Protein AF-A0A7S1W7A3-F1 (afdb_monomer_lite)

pLDDT: mean 84.24, std 15.24, range [33.31, 97.56]

Foldseek 3Di:
DDPPQQWKWKKKWKWKPPPNIDIDMDTPDTHRDLVVLQVVLVVVVVVCVVPPVLCLLCVVLVVPDDPVSVVSSVVQLQPFWFKDWDADPVRKIKIKIKGALSDPPRMMMIMIITIGSDPVCRVVVSVVVRCCVVVPPDDDDGTGRDDDD

Structure (mmCIF, N/CA/C/O backbone):
data_AF-A0A7S1W7A3-F1
#
_entry.id   AF-A0A7S1W7A3-F1
#
loop_
_atom_site.group_PDB
_atom_site.id
_atom_site.type_symbol
_atom_site.label_atom_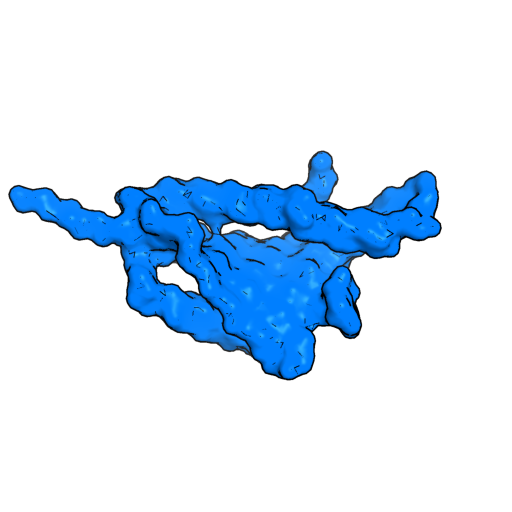id
_atom_site.label_alt_id
_atom_site.label_comp_id
_atom_site.label_asym_id
_atom_site.label_entity_id
_atom_site.label_seq_id
_atom_site.pdbx_PDB_ins_code
_atom_site.Cartn_x
_atom_site.Cartn_y
_atom_site.Cartn_z
_atom_site.occupancy
_atom_site.B_iso_or_equiv
_atom_site.auth_seq_id
_atom_site.auth_comp_id
_atom_site.auth_asym_id
_atom_site.auth_atom_id
_atom_site.pdbx_PDB_model_num
ATOM 1 N N . PRO A 1 1 ? 24.674 4.317 -30.297 1.00 41.28 1 PRO A N 1
ATOM 2 C CA . PRO A 1 1 ? 23.534 3.412 -30.028 1.00 41.28 1 PRO A CA 1
ATOM 3 C C . PRO A 1 1 ? 23.182 3.466 -28.536 1.00 41.28 1 PRO A C 1
ATOM 5 O O . PRO A 1 1 ? 23.754 2.732 -27.737 1.00 41.28 1 PRO A O 1
ATOM 8 N N . GLY A 1 2 ? 22.345 4.436 -28.159 1.00 44.44 2 GLY A N 1
ATOM 9 C CA . GLY A 1 2 ? 21.823 4.528 -26.798 1.00 44.44 2 GLY A CA 1
ATOM 10 C C . GLY A 1 2 ? 20.806 3.416 -26.603 1.00 44.44 2 GLY A C 1
ATOM 11 O O . GLY A 1 2 ? 19.898 3.278 -27.417 1.00 44.44 2 GLY A O 1
ATOM 12 N N . SER A 1 3 ? 20.992 2.578 -25.588 1.00 48.78 3 SER A N 1
ATOM 13 C CA . SER A 1 3 ? 19.911 1.710 -25.141 1.00 48.78 3 SER A CA 1
ATOM 14 C C . SER A 1 3 ? 18.823 2.627 -24.591 1.00 48.78 3 SER A C 1
ATOM 16 O O . SER A 1 3 ? 19.022 3.225 -23.531 1.00 48.78 3 SER A O 1
ATOM 18 N N . ASP A 1 4 ? 17.717 2.772 -25.313 1.00 53.56 4 ASP A N 1
ATOM 19 C CA . ASP A 1 4 ? 16.486 3.334 -24.767 1.00 53.56 4 ASP A CA 1
ATOM 20 C C . ASP A 1 4 ? 16.031 2.395 -23.646 1.00 53.56 4 ASP A C 1
ATOM 22 O O . ASP A 1 4 ? 15.316 1.417 -23.867 1.00 53.56 4 ASP A O 1
ATOM 26 N N . ALA A 1 5 ? 16.546 2.623 -22.438 1.00 62.19 5 ALA A N 1
ATOM 27 C CA . ALA A 1 5 ? 16.060 1.946 -21.255 1.00 62.19 5 ALA A CA 1
ATOM 28 C C . ALA A 1 5 ? 14.590 2.344 -21.116 1.00 62.19 5 ALA A C 1
ATOM 30 O O . ALA A 1 5 ? 14.275 3.521 -20.924 1.00 62.19 5 ALA A O 1
ATOM 31 N N . LEU A 1 6 ? 13.695 1.371 -21.287 1.00 68.69 6 LEU A N 1
ATOM 32 C CA . LEU A 1 6 ? 12.269 1.601 -21.124 1.00 68.69 6 LEU A CA 1
ATOM 33 C C . LEU A 1 6 ? 12.021 2.138 -19.704 1.00 68.69 6 LEU A C 1
ATOM 35 O O . LEU A 1 6 ? 12.605 1.618 -18.747 1.00 68.69 6 LEU A O 1
ATOM 39 N N . PRO A 1 7 ? 11.211 3.198 -19.551 1.00 86.12 7 PRO A N 1
ATOM 40 C CA . PRO A 1 7 ? 10.981 3.799 -18.250 1.00 86.12 7 PRO A CA 1
ATOM 41 C C . PRO A 1 7 ? 10.233 2.822 -17.338 1.00 86.12 7 PRO A C 1
ATOM 43 O O . PRO A 1 7 ? 9.244 2.207 -17.737 1.00 86.12 7 PRO A O 1
ATOM 46 N N . PHE A 1 8 ? 10.672 2.742 -16.084 1.00 92.31 8 PHE A N 1
ATOM 47 C CA . PHE A 1 8 ? 9.941 2.063 -15.020 1.00 92.31 8 PHE A CA 1
ATOM 48 C C . PHE A 1 8 ? 8.645 2.811 -14.736 1.00 92.31 8 PHE A C 1
ATOM 50 O O . PHE A 1 8 ? 8.520 4.006 -14.998 1.00 92.31 8 PHE A O 1
ATOM 57 N N . MET A 1 9 ? 7.676 2.143 -14.137 1.00 93.31 9 MET A N 1
ATOM 58 C CA . MET A 1 9 ? 6.427 2.778 -13.747 1.00 93.31 9 MET A CA 1
ATOM 59 C C . MET A 1 9 ? 6.081 2.473 -12.310 1.00 93.31 9 MET A C 1
ATOM 61 O O . MET A 1 9 ? 6.548 1.489 -11.747 1.00 93.31 9 MET A O 1
ATOM 65 N N . VAL A 1 10 ? 5.205 3.289 -11.736 1.00 96.62 10 VAL A N 1
ATOM 66 C CA . VAL A 1 10 ? 4.581 2.975 -10.454 1.00 96.62 10 VAL A CA 1
ATOM 67 C C . VAL A 1 10 ? 3.077 2.892 -10.628 1.00 96.62 10 VAL A C 1
ATOM 69 O O . VAL A 1 10 ? 2.437 3.858 -11.050 1.00 96.62 10 VAL A O 1
ATOM 72 N N . ALA A 1 11 ? 2.520 1.736 -10.284 1.00 96.38 11 ALA A N 1
ATOM 73 C CA . ALA A 1 11 ? 1.086 1.505 -10.240 1.00 96.38 11 ALA A CA 1
ATOM 74 C C . ALA A 1 11 ? 0.592 1.501 -8.790 1.00 96.38 11 ALA A C 1
ATOM 76 O O . ALA A 1 11 ? 1.258 0.975 -7.897 1.00 96.38 11 ALA A O 1
ATOM 77 N N . LEU A 1 12 ? -0.593 2.069 -8.579 1.00 97.00 12 LEU A N 1
ATOM 78 C CA . LEU A 1 12 ? -1.419 1.867 -7.398 1.00 97.00 12 LEU A CA 1
ATOM 79 C C . LEU A 1 12 ? -2.575 0.951 -7.780 1.00 97.00 12 LEU A C 1
ATOM 81 O O . LEU A 1 12 ? -3.314 1.251 -8.715 1.00 97.00 12 LEU A O 1
ATOM 85 N N . LEU A 1 13 ? -2.740 -0.138 -7.045 1.00 95.50 13 LEU A N 1
ATOM 86 C CA . LEU A 1 13 ? -3.864 -1.057 -7.160 1.00 95.50 13 LEU A CA 1
ATOM 87 C C . LEU A 1 13 ? -4.678 -0.969 -5.872 1.00 95.50 13 LEU A C 1
ATOM 89 O O . LEU A 1 13 ? -4.095 -0.973 -4.789 1.00 95.50 13 LEU A O 1
ATOM 93 N N . ILE A 1 14 ? -5.998 -0.898 -5.987 1.00 93.50 14 ILE A N 1
ATOM 94 C CA . ILE A 1 14 ? -6.920 -0.783 -4.857 1.00 93.50 14 ILE A CA 1
ATOM 95 C C . ILE A 1 14 ? -7.965 -1.878 -4.992 1.00 93.50 14 ILE A C 1
ATOM 97 O O . ILE A 1 14 ? -8.603 -1.998 -6.036 1.00 93.50 14 ILE A O 1
ATOM 101 N N . TYR A 1 15 ? -8.126 -2.680 -3.950 1.00 91.44 15 TYR A N 1
ATOM 102 C CA . TYR A 1 15 ? -9.188 -3.666 -3.841 1.00 91.44 15 TYR A CA 1
ATOM 103 C C . TYR A 1 15 ? -10.036 -3.332 -2.618 1.00 91.44 15 TYR A C 1
ATOM 105 O O . TYR A 1 15 ? -9.496 -3.154 -1.530 1.00 91.44 15 TYR A O 1
ATOM 113 N N . ASN A 1 16 ? -11.348 -3.253 -2.796 1.00 88.19 16 ASN A N 1
ATOM 114 C CA . ASN A 1 16 ? -12.315 -3.097 -1.713 1.00 88.19 16 ASN A CA 1
ATOM 115 C C . ASN A 1 16 ? -13.220 -4.333 -1.707 1.00 88.19 16 ASN A C 1
ATOM 117 O O . ASN A 1 16 ? -13.687 -4.731 -2.773 1.00 88.19 16 ASN A O 1
ATOM 121 N N . ASP A 1 17 ? -13.426 -4.962 -0.549 1.00 84.94 17 ASP A N 1
ATOM 122 C CA . ASP A 1 17 ? -14.172 -6.225 -0.429 1.00 84.94 17 ASP A CA 1
ATOM 123 C C . ASP A 1 17 ? -15.705 -6.075 -0.368 1.00 84.94 17 ASP A C 1
ATOM 125 O O . ASP A 1 17 ? -16.418 -7.082 -0.407 1.00 84.94 17 ASP A O 1
ATOM 129 N N . HIS A 1 18 ? -16.223 -4.846 -0.340 1.00 81.31 18 HIS A N 1
ATOM 130 C CA . HIS A 1 18 ? -17.652 -4.558 -0.333 1.00 81.31 18 HIS A CA 1
ATOM 131 C C . HIS A 1 18 ? -18.348 -5.154 -1.570 1.00 81.31 18 HIS A C 1
ATOM 133 O O . HIS A 1 18 ? -17.822 -5.104 -2.685 1.00 81.31 18 HIS A O 1
ATOM 139 N N . GLU A 1 19 ? -19.542 -5.728 -1.367 1.00 67.75 19 GLU A N 1
ATOM 140 C CA . GLU A 1 19 ? -20.452 -6.212 -2.425 1.00 67.75 19 GLU A CA 1
ATOM 141 C C . GLU A 1 19 ? -19.802 -7.072 -3.532 1.00 67.75 19 GLU A C 1
ATOM 143 O O . GLU A 1 19 ? -20.148 -6.984 -4.708 1.00 67.75 19 GLU A O 1
ATOM 148 N N . GLY A 1 20 ? -18.874 -7.963 -3.167 1.00 68.44 20 GLY A N 1
ATOM 14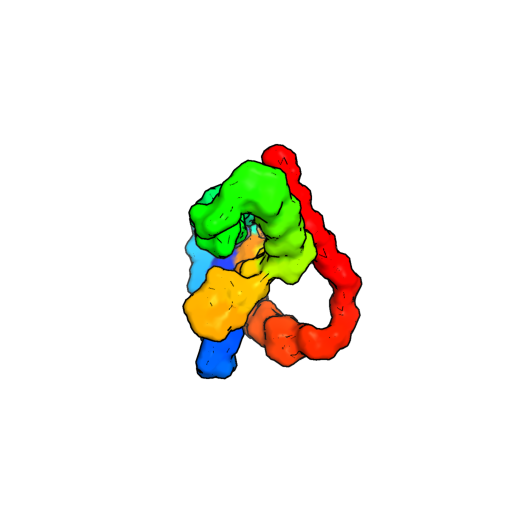9 C CA . GLY A 1 20 ? -18.295 -8.937 -4.105 1.00 68.44 20 GLY A CA 1
ATOM 150 C C . GLY A 1 20 ? -16.941 -8.546 -4.697 1.00 68.44 20 GLY A C 1
ATOM 151 O O . GLY A 1 20 ? -16.410 -9.280 -5.537 1.00 68.44 20 GLY A O 1
ATOM 152 N N . GLY A 1 21 ? -16.340 -7.458 -4.213 1.00 80.19 21 GLY A N 1
ATOM 153 C CA . GLY A 1 21 ? -14.946 -7.137 -4.481 1.00 80.19 21 GLY A CA 1
ATOM 154 C C . GLY A 1 21 ? -14.751 -6.267 -5.718 1.00 80.19 21 GLY A C 1
ATOM 155 O O . GLY A 1 21 ? -14.856 -6.748 -6.848 1.00 80.19 21 GLY A O 1
ATOM 156 N N . THR A 1 22 ? -14.380 -5.005 -5.518 1.00 84.25 22 THR A N 1
ATOM 157 C CA . THR A 1 22 ? -14.063 -4.072 -6.607 1.00 84.25 22 THR A CA 1
ATOM 158 C C . THR A 1 22 ? -12.559 -3.857 -6.698 1.00 84.25 22 THR A C 1
ATOM 160 O O . THR A 1 22 ? -11.924 -3.493 -5.712 1.00 84.25 22 THR A O 1
ATOM 163 N N . LEU A 1 23 ? -11.990 -4.046 -7.895 1.00 87.62 23 LEU A N 1
ATOM 164 C CA . LEU A 1 23 ? -10.589 -3.752 -8.195 1.00 87.62 23 LEU A CA 1
ATOM 165 C C . LEU A 1 23 ? -10.479 -2.486 -9.049 1.00 87.62 23 LEU A C 1
ATOM 167 O O . LEU A 1 23 ? -11.084 -2.391 -10.115 1.00 87.62 23 LEU A O 1
ATOM 171 N N . GLN A 1 24 ? -9.634 -1.560 -8.617 1.00 90.44 24 GLN A N 1
ATOM 172 C CA . GLN A 1 24 ? -9.258 -0.359 -9.353 1.00 90.44 24 GLN A CA 1
ATOM 173 C C . GLN A 1 24 ? -7.737 -0.284 -9.472 1.00 90.44 24 GLN A C 1
ATOM 175 O O . GLN A 1 24 ? -7.005 -0.800 -8.626 1.00 90.44 24 GLN A O 1
ATOM 180 N N . TYR A 1 25 ? -7.244 0.375 -10.516 1.00 91.81 25 TYR A N 1
ATOM 181 C CA . TYR A 1 25 ? -5.822 0.670 -10.637 1.00 91.81 25 TYR A CA 1
ATOM 182 C C . TYR A 1 25 ? -5.575 2.039 -11.259 1.00 91.81 25 TYR A C 1
ATOM 184 O O . TYR A 1 25 ? -6.380 2.553 -12.035 1.00 91.81 25 TYR A O 1
ATOM 192 N N . LYS A 1 26 ? -4.430 2.624 -10.914 1.00 93.12 26 LYS A N 1
ATOM 193 C CA . LYS A 1 26 ? -3.977 3.928 -11.389 1.00 93.12 26 LYS A CA 1
ATOM 194 C C . LYS A 1 26 ? -2.472 3.912 -11.616 1.00 93.12 26 LYS A C 1
ATOM 196 O O . LYS A 1 26 ? -1.721 3.415 -10.781 1.00 93.12 26 LYS A O 1
ATOM 201 N N . ILE A 1 27 ? -2.024 4.522 -12.710 1.00 94.88 27 ILE A N 1
ATOM 202 C CA . ILE A 1 27 ? -0.602 4.810 -12.924 1.00 94.88 27 ILE A CA 1
ATOM 203 C C . ILE A 1 27 ? -0.263 6.127 -12.232 1.00 94.88 27 ILE A C 1
ATOM 205 O O . ILE A 1 27 ? -0.902 7.150 -12.477 1.00 94.88 27 ILE A O 1
ATOM 209 N N . LEU A 1 28 ? 0.723 6.091 -11.338 1.00 94.81 28 LEU A N 1
ATOM 210 C CA . LEU A 1 28 ? 1.167 7.249 -10.559 1.00 94.81 28 LEU A CA 1
ATOM 211 C C . LEU A 1 28 ? 2.279 8.027 -11.267 1.00 94.81 28 LEU A C 1
ATOM 213 O O . LEU A 1 28 ? 2.473 9.206 -10.987 1.00 94.81 28 LEU A O 1
ATOM 217 N N . GLY A 1 29 ? 2.997 7.373 -12.180 1.00 93.50 29 GLY A N 1
ATOM 218 C CA . GLY A 1 29 ? 4.006 8.006 -13.017 1.00 93.50 29 GLY A CA 1
ATOM 219 C C . GLY A 1 29 ? 4.946 7.007 -13.683 1.00 93.50 29 GLY A C 1
ATOM 220 O O . GLY A 1 29 ? 4.942 5.813 -13.368 1.00 93.50 29 GLY A O 1
ATOM 221 N N . THR A 1 30 ? 5.763 7.540 -14.586 1.00 94.06 30 THR A N 1
ATOM 222 C CA . THR A 1 30 ? 6.882 6.866 -15.250 1.00 94.06 30 THR A CA 1
ATOM 223 C C . THR A 1 30 ? 8.198 7.444 -14.736 1.00 94.06 30 THR A C 1
ATOM 225 O O . THR A 1 30 ? 8.307 8.654 -14.534 1.00 94.06 30 THR A O 1
ATOM 228 N N . PHE A 1 31 ? 9.200 6.597 -14.550 1.00 93.25 31 PHE A N 1
ATOM 229 C CA . PHE A 1 31 ? 10.441 6.899 -13.854 1.00 93.25 31 PHE A CA 1
ATOM 230 C C . PHE A 1 31 ? 11.637 6.360 -14.644 1.00 93.25 31 PHE A C 1
ATOM 232 O O . PHE A 1 31 ? 11.581 5.246 -15.162 1.00 93.25 31 PHE A O 1
ATOM 239 N N . PRO A 1 32 ? 12.741 7.115 -14.735 1.00 91.19 32 PRO A N 1
ATOM 240 C CA . PRO A 1 32 ? 13.891 6.720 -15.546 1.00 91.19 32 PRO A CA 1
ATOM 241 C C . PRO A 1 32 ? 14.700 5.565 -14.937 1.00 91.19 32 PRO A C 1
ATOM 243 O O . PRO A 1 32 ? 15.548 4.994 -15.614 1.00 91.19 32 PRO A O 1
ATOM 246 N N . SER A 1 33 ? 14.482 5.227 -13.662 1.00 92.31 33 SER A N 1
ATOM 247 C CA . SER A 1 33 ? 15.228 4.174 -12.968 1.00 92.31 33 SER A CA 1
ATOM 248 C C . SER A 1 33 ? 14.369 3.403 -11.969 1.00 92.31 33 SER A C 1
ATOM 250 O O . SER A 1 33 ? 13.382 3.920 -11.440 1.00 92.31 33 SER A O 1
ATOM 252 N N . SER A 1 34 ? 14.793 2.178 -11.651 1.00 93.06 34 SER A N 1
ATOM 253 C CA . SER A 1 34 ? 14.187 1.358 -10.600 1.00 93.06 34 SER A CA 1
ATOM 254 C C . SER A 1 34 ? 14.262 2.049 -9.238 1.00 93.06 34 SER A C 1
ATOM 256 O O . SER A 1 34 ? 13.302 2.004 -8.473 1.00 93.06 34 SER A O 1
ATOM 258 N N . ASP A 1 35 ? 15.358 2.752 -8.947 1.00 94.44 35 ASP A N 1
ATOM 259 C CA . ASP A 1 35 ? 15.528 3.507 -7.702 1.00 94.44 35 ASP A CA 1
ATOM 260 C C . ASP A 1 35 ? 14.513 4.641 -7.567 1.00 94.44 35 ASP A C 1
ATOM 262 O O . ASP A 1 35 ? 13.903 4.799 -6.509 1.00 94.44 35 ASP A O 1
ATOM 266 N N . SER A 1 36 ? 14.277 5.404 -8.638 1.00 95.69 36 SER A N 1
ATOM 267 C CA . SER A 1 36 ? 13.296 6.496 -8.619 1.00 95.69 36 SER A CA 1
ATOM 268 C C . SER A 1 36 ? 11.853 5.981 -8.553 1.00 95.69 36 SER A C 1
ATOM 270 O O . SE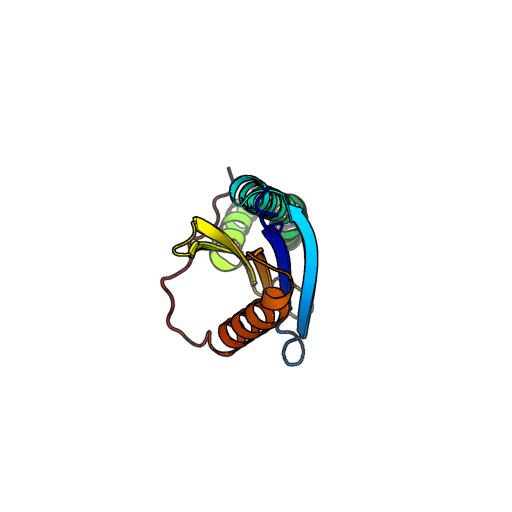R A 1 36 ? 11.043 6.541 -7.810 1.00 95.69 36 SER A O 1
ATOM 272 N N . ALA A 1 37 ? 11.542 4.864 -9.219 1.00 95.88 37 ALA A N 1
ATOM 273 C CA . ALA A 1 37 ? 10.254 4.183 -9.070 1.00 95.88 37 ALA A CA 1
ATOM 274 C C . ALA A 1 37 ? 10.049 3.654 -7.636 1.00 95.88 37 ALA A C 1
ATOM 276 O O . ALA A 1 37 ? 9.011 3.892 -7.016 1.00 95.88 37 ALA A O 1
ATOM 277 N N . ASN A 1 38 ? 11.061 3.000 -7.061 1.00 97.25 38 ASN A N 1
ATOM 278 C CA . ASN A 1 38 ? 11.037 2.503 -5.685 1.00 97.25 38 ASN A CA 1
ATOM 279 C C . ASN A 1 38 ? 10.886 3.640 -4.664 1.00 97.25 38 ASN A C 1
ATOM 281 O O . ASN A 1 38 ? 10.145 3.501 -3.688 1.00 97.25 38 ASN A O 1
ATOM 285 N N . ALA A 1 39 ? 11.562 4.771 -4.885 1.00 97.00 39 ALA A N 1
ATOM 286 C CA . ALA A 1 39 ? 11.411 5.961 -4.056 1.00 97.00 39 ALA A CA 1
ATOM 287 C C . ALA A 1 39 ? 9.969 6.480 -4.105 1.00 97.00 39 ALA A C 1
ATOM 289 O O . ALA A 1 39 ? 9.381 6.751 -3.056 1.00 97.00 39 ALA A O 1
ATOM 290 N N . ARG A 1 40 ? 9.356 6.530 -5.298 1.00 97.56 40 ARG A N 1
ATOM 291 C CA . ARG A 1 40 ? 7.950 6.923 -5.432 1.00 97.56 40 ARG A CA 1
ATOM 292 C C . ARG A 1 40 ? 7.010 5.979 -4.685 1.00 97.56 40 ARG A C 1
ATOM 294 O O . ARG A 1 40 ? 6.114 6.468 -4.004 1.00 97.56 40 ARG A O 1
ATOM 301 N N . VAL A 1 41 ? 7.220 4.664 -4.763 1.00 97.56 41 VAL A N 1
ATOM 302 C CA . VAL A 1 41 ? 6.437 3.681 -3.990 1.00 97.56 41 VAL A CA 1
ATOM 303 C C . VAL A 1 41 ? 6.481 3.999 -2.489 1.00 97.56 41 VAL A C 1
ATOM 305 O O . VAL A 1 41 ? 5.438 4.038 -1.839 1.00 97.56 41 VAL A O 1
ATOM 308 N N . GLY A 1 42 ? 7.666 4.289 -1.940 1.00 95.12 42 GLY A N 1
ATOM 309 C CA . GLY A 1 42 ? 7.814 4.656 -0.528 1.00 95.12 42 GLY A CA 1
ATOM 310 C C . GLY A 1 42 ? 7.116 5.970 -0.156 1.00 95.12 42 GLY A C 1
ATOM 311 O O . GLY A 1 42 ? 6.498 6.063 0.908 1.00 95.12 42 GLY A O 1
ATOM 312 N N . MET A 1 43 ? 7.176 6.976 -1.036 1.00 97.31 43 MET A N 1
ATOM 313 C CA . MET A 1 43 ? 6.477 8.253 -0.841 1.00 97.31 43 MET A CA 1
ATOM 314 C C . MET A 1 43 ? 4.959 8.067 -0.783 1.00 97.31 43 MET A C 1
ATOM 316 O O . MET A 1 43 ? 4.314 8.607 0.108 1.00 97.31 43 MET A O 1
ATOM 320 N N . GLU A 1 44 ? 4.392 7.288 -1.702 1.00 97.44 44 GLU A N 1
ATOM 321 C CA . GLU A 1 44 ? 2.944 7.054 -1.772 1.00 97.44 44 GLU A CA 1
ATOM 322 C C . GLU A 1 44 ? 2.432 6.255 -0.573 1.00 97.44 44 GLU A C 1
ATOM 324 O O . GLU A 1 44 ? 1.390 6.579 -0.012 1.00 97.44 44 GLU A O 1
ATOM 329 N N . PHE A 1 45 ? 3.205 5.272 -0.108 1.00 94.62 45 PHE A N 1
ATOM 330 C CA . PHE A 1 45 ? 2.890 4.578 1.137 1.00 94.62 45 PHE A CA 1
ATOM 331 C C . PHE A 1 45 ? 2.908 5.522 2.349 1.00 94.62 45 PHE A C 1
ATOM 333 O O . PHE A 1 45 ? 2.048 5.439 3.225 1.00 94.62 45 PHE A O 1
ATOM 340 N N . THR A 1 46 ? 3.887 6.428 2.410 1.00 93.38 46 THR A N 1
ATOM 341 C CA . THR A 1 46 ? 3.977 7.419 3.495 1.00 93.38 46 THR A CA 1
ATOM 342 C C . THR A 1 46 ? 2.789 8.372 3.453 1.00 93.38 46 THR A C 1
ATOM 344 O O . THR A 1 46 ? 2.204 8.664 4.488 1.00 93.38 46 THR A O 1
ATOM 347 N N . LYS A 1 47 ? 2.386 8.791 2.252 1.00 95.25 47 LYS A N 1
ATOM 348 C CA . LYS A 1 47 ? 1.201 9.615 2.038 1.00 95.25 47 LYS A CA 1
ATOM 349 C C . LYS A 1 47 ? -0.071 8.919 2.533 1.00 95.25 47 LYS A C 1
ATOM 351 O O . LYS A 1 47 ? -0.788 9.488 3.345 1.00 95.25 47 LYS A O 1
ATOM 356 N N . TRP A 1 48 ? -0.293 7.667 2.134 1.00 94.50 48 TRP A N 1
ATOM 357 C CA . TRP A 1 48 ? -1.440 6.869 2.587 1.00 94.50 48 TRP A CA 1
ATOM 358 C C . TRP A 1 48 ? -1.489 6.695 4.112 1.00 94.50 48 TRP A C 1
ATOM 360 O O . TRP A 1 48 ? -2.558 6.746 4.717 1.00 94.50 48 TRP A O 1
ATOM 370 N N . ARG A 1 49 ? -0.333 6.527 4.770 1.00 90.75 49 ARG A N 1
ATOM 371 C CA . ARG A 1 49 ? -0.280 6.433 6.240 1.00 90.75 49 ARG A CA 1
ATOM 372 C C . ARG A 1 49 ? -0.882 7.664 6.913 1.00 90.75 49 ARG A C 1
ATOM 374 O O . ARG A 1 49 ? -1.617 7.522 7.888 1.00 90.75 49 ARG A O 1
ATOM 381 N N . GLU A 1 50 ? -0.538 8.843 6.410 1.00 91.06 50 GLU A N 1
ATOM 382 C CA . GLU A 1 50 ? -0.945 10.119 6.998 1.00 91.06 50 GLU A CA 1
ATOM 383 C C . GLU A 1 50 ? -2.353 10.543 6.577 1.00 91.06 50 GLU A C 1
ATOM 385 O O . GLU A 1 50 ? -3.088 11.095 7.392 1.00 91.06 50 GLU A O 1
ATOM 390 N N . GLU A 1 51 ? -2.740 10.269 5.331 1.00 92.75 51 GLU A N 1
ATOM 391 C CA . GLU A 1 51 ? -4.003 10.747 4.759 1.00 92.75 51 GLU A CA 1
ATOM 392 C C . GLU A 1 51 ? -5.167 9.764 4.933 1.00 92.75 51 GLU A C 1
ATOM 394 O O . GLU A 1 51 ? -6.309 10.205 5.039 1.00 92.75 51 GLU A O 1
ATOM 399 N N . ASP A 1 52 ? -4.900 8.457 5.017 1.00 90.62 52 ASP A N 1
ATOM 400 C CA . ASP A 1 52 ? -5.945 7.428 5.066 1.00 90.62 52 ASP A CA 1
ATOM 401 C C . ASP A 1 52 ? -5.900 6.624 6.376 1.00 90.62 52 ASP A C 1
ATOM 403 O O . ASP A 1 52 ? -6.873 6.581 7.133 1.00 90.62 52 ASP A O 1
ATOM 407 N N . ALA A 1 53 ? -4.758 5.998 6.688 1.00 90.50 53 ALA A N 1
ATOM 408 C CA . ALA A 1 53 ? -4.668 5.033 7.788 1.00 90.50 53 ALA A CA 1
ATOM 409 C C . ALA A 1 53 ? -4.836 5.673 9.174 1.00 90.50 53 ALA A C 1
ATOM 411 O O . ALA A 1 53 ? -5.610 5.177 10.002 1.00 90.50 53 ALA A O 1
ATOM 412 N N . ARG A 1 54 ? -4.114 6.772 9.436 1.00 89.00 54 ARG A N 1
ATOM 413 C CA . ARG A 1 54 ? -4.208 7.512 10.701 1.00 89.00 54 ARG A CA 1
ATOM 414 C C . ARG A 1 54 ? -5.622 8.086 10.897 1.00 89.00 54 ARG A C 1
ATOM 416 O O . ARG A 1 54 ? -6.216 7.760 11.928 1.00 89.00 54 ARG A O 1
ATOM 423 N N . PRO A 1 55 ? -6.219 8.828 9.940 1.00 89.88 55 PRO A N 1
ATOM 424 C CA . PRO A 1 55 ? -7.576 9.353 10.096 1.00 89.88 55 PRO A CA 1
ATOM 425 C C . PRO A 1 55 ? -8.648 8.279 10.301 1.00 89.88 55 PRO A C 1
ATOM 427 O O . PRO A 1 55 ? -9.545 8.478 11.119 1.00 89.88 55 PRO A O 1
ATOM 430 N N . ALA A 1 56 ? -8.551 7.126 9.627 1.00 89.62 56 ALA A N 1
ATOM 431 C CA . ALA A 1 56 ? -9.500 6.028 9.819 1.00 89.62 56 ALA A CA 1
ATOM 432 C C . ALA A 1 56 ? -9.483 5.498 11.265 1.00 89.62 56 ALA A C 1
ATOM 434 O O . ALA A 1 56 ? -10.531 5.343 11.896 1.00 89.62 56 ALA A O 1
ATOM 435 N N . CYS A 1 57 ? -8.288 5.276 11.822 1.00 89.31 57 CYS A N 1
ATOM 436 C CA . CYS A 1 57 ? -8.145 4.801 13.198 1.00 89.31 57 CYS A CA 1
ATOM 437 C C . CYS A 1 57 ? -8.570 5.871 14.218 1.00 89.31 57 CYS A C 1
ATOM 439 O O . CYS A 1 57 ? -9.260 5.564 15.189 1.00 89.31 57 CYS A O 1
ATOM 441 N N . GLU A 1 58 ? -8.194 7.133 13.996 1.00 90.62 58 GLU A N 1
ATOM 442 C CA . GLU A 1 58 ? -8.576 8.250 14.867 1.00 90.62 58 GLU A CA 1
ATOM 443 C C . GLU A 1 58 ? -10.089 8.501 14.862 1.00 90.62 58 GLU A C 1
ATOM 445 O O . GLU A 1 58 ? -10.674 8.762 15.916 1.00 90.62 58 GLU A O 1
ATOM 450 N N . GLY A 1 59 ? -10.736 8.372 13.702 1.00 89.88 59 GLY A N 1
ATOM 451 C CA . GLY A 1 59 ? -12.182 8.501 13.552 1.00 89.88 59 GLY A CA 1
ATOM 452 C C . GLY A 1 59 ? -12.956 7.441 14.336 1.00 89.88 59 GLY A C 1
ATOM 453 O O . GLY A 1 59 ? -13.965 7.767 14.965 1.00 89.88 59 GLY A O 1
ATOM 454 N N . ALA A 1 60 ? -12.457 6.202 14.368 1.00 87.94 60 ALA A N 1
ATOM 455 C CA . ALA A 1 60 ? -13.074 5.103 15.111 1.00 87.94 60 ALA A CA 1
ATOM 456 C C . ALA A 1 60 ? -13.056 5.330 16.635 1.00 87.94 60 ALA A C 1
ATOM 458 O O . ALA A 1 60 ? -14.016 4.982 17.319 1.00 87.94 60 ALA A O 1
ATOM 459 N N . VAL A 1 61 ? -12.016 5.982 17.167 1.00 92.44 61 VAL A N 1
ATOM 460 C CA . VAL A 1 61 ? -11.866 6.248 18.614 1.00 92.44 61 VAL A CA 1
ATOM 461 C C . VAL A 1 61 ? -12.294 7.648 19.040 1.00 92.44 61 VAL A C 1
ATOM 463 O O . VAL A 1 61 ? -12.097 8.019 20.192 1.00 92.44 61 VAL A O 1
ATOM 466 N N . ARG A 1 62 ? -12.871 8.455 18.140 1.00 92.44 62 ARG A N 1
ATOM 467 C CA . ARG A 1 62 ? -13.205 9.870 18.411 1.00 92.44 62 ARG A CA 1
ATOM 468 C C . ARG A 1 62 ? -14.165 10.096 19.585 1.00 92.44 62 ARG A C 1
ATOM 470 O O . ARG A 1 62 ? -14.302 11.220 20.041 1.00 92.44 62 ARG A O 1
ATOM 477 N N . HIS A 1 63 ? -14.892 9.054 19.981 1.00 92.31 63 HIS A N 1
ATOM 478 C CA . HIS A 1 63 ? -15.898 9.074 21.041 1.00 92.31 63 HIS A CA 1
ATOM 479 C C . HIS A 1 63 ? -15.331 8.671 22.412 1.00 92.31 63 HIS A C 1
ATOM 481 O O . HIS A 1 63 ? -16.065 8.689 23.395 1.00 92.31 63 HIS A O 1
ATOM 487 N N . LEU A 1 64 ? -14.058 8.271 22.457 1.00 93.69 64 LEU A N 1
ATOM 488 C CA . LEU A 1 64 ? -13.335 7.879 23.661 1.00 93.69 64 LEU A CA 1
ATOM 489 C C . LEU A 1 64 ? -12.387 9.003 24.069 1.00 93.69 64 LEU A C 1
ATOM 491 O O . LEU A 1 64 ? -11.857 9.707 23.210 1.00 93.69 64 LEU A O 1
ATOM 495 N N . ASP A 1 65 ? -12.077 9.084 25.361 1.00 93.50 65 ASP A N 1
ATOM 496 C CA . ASP A 1 65 ? -11.181 10.101 25.912 1.00 93.50 65 ASP A CA 1
ATOM 497 C C . ASP A 1 65 ? -10.021 9.495 26.717 1.00 93.50 65 ASP A C 1
ATOM 499 O O . ASP A 1 65 ? -10.031 8.334 27.136 1.00 93.50 65 ASP A O 1
ATOM 503 N N . GLY A 1 66 ? -8.975 10.300 26.925 1.00 92.75 66 GLY A N 1
ATOM 504 C CA . GLY A 1 66 ? -7.868 9.983 27.828 1.00 92.75 66 GLY A CA 1
ATOM 505 C C . GLY A 1 66 ? -7.165 8.649 27.539 1.00 92.75 66 GLY A C 1
ATOM 506 O O . GLY A 1 66 ? -6.734 8.374 26.417 1.00 92.75 66 GLY A O 1
ATOM 507 N N . GLN A 1 67 ? -6.996 7.836 28.585 1.00 91.75 67 GLN A N 1
ATOM 508 C CA . GLN A 1 67 ? -6.272 6.562 28.508 1.00 91.75 67 GLN A CA 1
ATOM 509 C C . GLN A 1 67 ? -7.013 5.501 27.687 1.00 91.75 67 GLN A C 1
ATOM 511 O O . GLN A 1 67 ? -6.367 4.698 27.015 1.00 91.75 67 GLN A O 1
ATOM 516 N N . GLU A 1 68 ? -8.346 5.518 27.706 1.00 91.44 68 GLU A N 1
ATOM 517 C CA . GLU A 1 68 ? -9.178 4.582 26.950 1.00 91.44 68 GLU A CA 1
ATOM 518 C C . GLU A 1 68 ? -9.002 4.798 25.444 1.00 91.44 68 GLU A C 1
ATOM 520 O O . GLU A 1 68 ? -8.705 3.854 24.711 1.00 91.44 68 GLU A O 1
ATOM 525 N N . ARG A 1 69 ? -9.037 6.064 24.999 1.00 92.19 69 ARG A N 1
ATOM 526 C CA . ARG A 1 69 ? -8.750 6.436 23.607 1.00 92.19 69 ARG A CA 1
ATOM 527 C C . ARG A 1 69 ? -7.377 5.946 23.151 1.00 92.19 69 ARG A C 1
ATOM 529 O O . ARG A 1 69 ? -7.249 5.395 22.061 1.00 92.19 69 ARG A O 1
ATOM 536 N N . ALA A 1 70 ? -6.344 6.153 23.969 1.00 89.75 70 ALA A N 1
ATOM 537 C CA . ALA A 1 70 ? -4.976 5.769 23.625 1.00 89.75 70 ALA A CA 1
ATOM 538 C C . ALA A 1 70 ? -4.803 4.243 23.523 1.00 89.75 70 ALA A C 1
ATOM 540 O O . ALA A 1 70 ? -4.143 3.752 22.602 1.00 89.75 70 ALA A O 1
ATOM 541 N N . ALA A 1 71 ? -5.406 3.492 24.449 1.00 91.25 71 ALA A N 1
ATOM 542 C CA . ALA A 1 71 ? -5.375 2.034 24.438 1.00 91.25 71 ALA A CA 1
ATOM 543 C C . ALA A 1 71 ? -6.114 1.463 23.219 1.00 91.25 71 ALA A C 1
ATOM 545 O O . ALA A 1 71 ? -5.577 0.594 22.526 1.00 91.25 71 ALA A O 1
ATOM 546 N N . GLU A 1 72 ? -7.301 1.991 22.919 1.00 91.75 72 GLU A N 1
ATOM 547 C CA . GLU A 1 72 ? -8.107 1.524 21.795 1.00 91.75 72 GLU A CA 1
ATOM 548 C C . GLU A 1 72 ? -7.479 1.884 20.448 1.00 91.75 72 GLU A C 1
ATOM 550 O O . GLU A 1 72 ? -7.407 1.036 19.560 1.00 91.75 72 GLU A O 1
ATOM 555 N N . LEU A 1 73 ? -6.924 3.092 20.302 1.00 91.06 73 LEU A N 1
ATOM 556 C CA . LEU A 1 73 ? -6.216 3.489 19.084 1.00 91.06 73 LEU A CA 1
ATOM 557 C C . LEU A 1 73 ? -5.060 2.530 18.784 1.00 91.06 73 LEU A C 1
ATOM 559 O O . LEU A 1 73 ? -4.906 2.058 17.657 1.00 91.06 73 LEU A O 1
ATOM 563 N N . LYS A 1 74 ? -4.275 2.187 19.812 1.00 88.19 74 LYS A N 1
ATOM 564 C CA . LYS A 1 74 ? -3.186 1.216 19.689 1.00 88.19 74 LYS A CA 1
ATOM 565 C C . LYS A 1 74 ? -3.705 -0.158 19.259 1.00 88.19 74 LYS A C 1
ATOM 567 O O . LYS A 1 74 ? -3.117 -0.775 18.371 1.00 88.19 74 LYS A O 1
ATOM 572 N N . ARG A 1 75 ? -4.805 -0.628 19.855 1.00 89.06 75 ARG A N 1
ATOM 573 C CA . ARG A 1 75 ? -5.433 -1.911 19.509 1.00 89.06 75 ARG A CA 1
ATOM 574 C C . ARG A 1 75 ? -5.929 -1.925 18.062 1.00 89.06 75 ARG A C 1
ATOM 576 O O . ARG A 1 75 ? -5.674 -2.891 17.343 1.00 89.06 75 ARG A O 1
ATOM 583 N N . LEU A 1 76 ? -6.612 -0.870 17.622 1.00 88.06 76 LEU A N 1
ATOM 584 C CA . LEU A 1 76 ? -7.134 -0.754 16.260 1.00 88.06 76 LEU A CA 1
ATOM 585 C C . LEU A 1 76 ? -6.014 -0.767 15.233 1.00 88.06 76 LEU A C 1
ATOM 587 O O . LEU A 1 76 ? -6.087 -1.535 14.282 1.00 88.06 76 LEU A O 1
ATOM 591 N N . VAL A 1 77 ? -4.943 -0.010 15.459 1.00 86.19 77 VAL A N 1
ATOM 592 C CA . VAL A 1 77 ? -3.783 -0.022 14.560 1.00 86.19 77 VAL A CA 1
ATOM 593 C C . VAL A 1 77 ? -3.191 -1.427 14.455 1.00 86.19 77 VAL A C 1
ATOM 595 O O . VAL A 1 77 ? -2.947 -1.906 13.354 1.00 86.19 77 VAL A O 1
ATOM 598 N N . GLN A 1 78 ? -3.031 -2.129 15.579 1.00 83.44 78 GLN A N 1
ATOM 599 C CA . GLN A 1 78 ? -2.465 -3.481 15.590 1.00 83.44 78 GLN A CA 1
ATOM 600 C C . GLN A 1 78 ? -3.342 -4.536 14.903 1.00 83.44 78 GLN A C 1
ATOM 602 O O . GLN A 1 78 ? -2.822 -5.538 14.420 1.00 83.44 78 GLN A O 1
ATOM 607 N N . THR A 1 79 ? -4.660 -4.343 14.898 1.00 84.88 79 THR A N 1
ATOM 608 C CA . THR A 1 79 ? -5.623 -5.352 14.424 1.00 84.88 79 THR A CA 1
ATOM 609 C C . THR A 1 79 ? -6.195 -5.046 13.045 1.00 84.88 79 THR A C 1
ATOM 611 O O . THR A 1 79 ? -6.551 -5.967 12.311 1.00 84.88 79 THR A O 1
ATOM 614 N N . SER A 1 80 ? -6.270 -3.766 12.687 1.00 86.06 80 SER A N 1
ATOM 615 C CA . SER A 1 80 ? -6.968 -3.277 11.496 1.00 86.06 80 SER A CA 1
ATOM 616 C C . SER A 1 80 ? -5.999 -2.813 10.416 1.00 86.06 80 SER A C 1
ATOM 618 O O . SER A 1 80 ? -6.359 -2.850 9.242 1.00 86.06 80 SER A O 1
ATOM 620 N N . ILE A 1 81 ? -4.775 -2.412 10.783 1.00 88.75 81 ILE A N 1
ATOM 621 C CA . ILE A 1 81 ? -3.751 -1.981 9.832 1.00 88.75 81 ILE A CA 1
ATOM 622 C C . ILE A 1 81 ? -2.741 -3.092 9.616 1.00 88.75 81 ILE A C 1
ATOM 624 O O . ILE A 1 81 ? -2.060 -3.547 10.532 1.00 88.75 81 ILE A O 1
ATOM 628 N N . ILE A 1 82 ? -2.610 -3.490 8.359 1.00 88.94 82 ILE A N 1
ATOM 629 C CA . ILE A 1 82 ? -1.686 -4.535 7.953 1.00 88.94 82 ILE A CA 1
ATOM 630 C C . ILE A 1 82 ? -0.835 -4.021 6.809 1.00 88.94 82 ILE A C 1
ATOM 632 O O . ILE A 1 82 ? -1.381 -3.559 5.809 1.00 88.94 82 ILE A O 1
ATOM 636 N N . VAL A 1 83 ? 0.486 -4.140 6.938 1.00 90.38 83 VAL A N 1
ATOM 637 C CA . VAL A 1 83 ? 1.442 -3.690 5.924 1.00 90.38 83 VAL A CA 1
ATOM 638 C C . VAL A 1 83 ? 2.367 -4.825 5.498 1.00 90.38 83 VAL A C 1
ATOM 640 O O . VAL A 1 83 ? 2.747 -5.689 6.283 1.00 90.38 83 VAL A O 1
ATOM 643 N N . GLY A 1 84 ? 2.727 -4.828 4.221 1.00 90.38 84 GLY A N 1
ATOM 644 C CA . GLY A 1 84 ? 3.619 -5.809 3.621 1.00 90.38 84 GLY A CA 1
ATOM 645 C C . GLY A 1 84 ? 4.588 -5.136 2.665 1.00 90.38 84 GLY A C 1
ATOM 646 O O . GLY A 1 84 ? 4.277 -4.120 2.041 1.00 90.38 84 GLY A O 1
ATOM 647 N N . LYS A 1 85 ? 5.789 -5.698 2.566 1.00 93.25 85 LYS A N 1
ATOM 648 C CA . LYS A 1 85 ? 6.850 -5.187 1.706 1.00 93.25 85 LYS A CA 1
ATOM 649 C C . LYS A 1 85 ? 7.574 -6.350 1.055 1.00 93.25 85 LYS A C 1
ATOM 651 O O . LYS A 1 85 ? 8.108 -7.211 1.749 1.00 93.25 85 LYS A O 1
ATOM 656 N N . THR A 1 86 ? 7.642 -6.343 -0.267 1.00 92.12 86 THR A N 1
ATOM 657 C CA . THR A 1 86 ? 8.361 -7.352 -1.047 1.00 92.12 86 THR A CA 1
ATOM 658 C C . THR A 1 86 ? 9.240 -6.681 -2.090 1.00 92.12 86 THR A C 1
ATOM 660 O O . THR A 1 86 ? 8.916 -5.608 -2.597 1.00 92.12 86 THR A O 1
ATOM 663 N N . ARG A 1 87 ? 10.365 -7.315 -2.417 1.00 92.62 87 ARG A N 1
ATOM 664 C CA . ARG A 1 87 ? 11.186 -6.963 -3.575 1.00 92.62 87 ARG A CA 1
ATOM 665 C C . ARG A 1 87 ? 11.319 -8.190 -4.460 1.00 92.62 87 ARG A C 1
ATOM 667 O O . ARG A 1 87 ? 11.480 -9.288 -3.930 1.00 92.62 87 ARG A O 1
ATOM 674 N N . ASP A 1 88 ? 11.229 -8.003 -5.767 1.00 89.81 88 ASP A N 1
ATOM 675 C CA . ASP A 1 88 ? 11.497 -9.078 -6.719 1.00 89.81 88 ASP A CA 1
ATOM 676 C C . ASP A 1 88 ? 13.007 -9.268 -6.959 1.00 89.81 88 ASP A C 1
ATOM 678 O O . ASP A 1 88 ? 13.851 -8.592 -6.359 1.00 89.81 88 ASP A O 1
ATOM 682 N N . SER A 1 89 ? 13.358 -10.207 -7.840 1.00 86.44 89 SER A N 1
ATOM 683 C CA . SER A 1 89 ? 14.747 -10.499 -8.216 1.00 86.44 89 SER A CA 1
ATOM 684 C C . SER A 1 89 ? 15.444 -9.351 -8.956 1.00 86.44 89 SER A C 1
ATOM 686 O O . SER A 1 89 ? 16.670 -9.347 -9.034 1.00 86.44 89 SER A O 1
ATOM 688 N N . GLN A 1 90 ? 14.691 -8.377 -9.473 1.00 85.88 90 GLN A N 1
ATOM 689 C CA . GLN A 1 90 ? 15.199 -7.167 -10.124 1.00 85.88 90 GLN A CA 1
ATOM 690 C C . GLN A 1 90 ? 15.293 -5.981 -9.148 1.00 85.88 90 GLN A C 1
ATOM 692 O O . GLN A 1 90 ? 15.710 -4.887 -9.526 1.00 85.88 90 GLN A O 1
ATOM 697 N N . GLY A 1 91 ? 14.930 -6.186 -7.877 1.00 90.75 91 GLY A N 1
ATOM 698 C CA . GLY A 1 91 ? 14.953 -5.162 -6.841 1.00 90.75 91 GLY A CA 1
ATOM 699 C C . GLY A 1 91 ? 13.764 -4.198 -6.882 1.00 90.75 91 GLY A C 1
ATOM 700 O O . GLY A 1 91 ? 13.770 -3.220 -6.123 1.00 90.75 91 GLY A O 1
ATOM 701 N N . LEU A 1 92 ? 12.742 -4.454 -7.704 1.00 93.62 92 LEU A N 1
ATOM 702 C CA . LEU A 1 92 ? 11.535 -3.634 -7.772 1.00 93.62 92 LEU A CA 1
ATOM 703 C C . LEU A 1 92 ? 10.675 -3.856 -6.534 1.00 93.62 92 LEU A C 1
ATOM 705 O O . LEU A 1 92 ? 10.425 -4.979 -6.096 1.00 93.62 92 LEU A O 1
ATOM 709 N N . LEU A 1 93 ? 10.267 -2.748 -5.931 1.00 95.31 93 LEU A N 1
ATOM 710 C CA . LEU A 1 93 ? 9.538 -2.720 -4.680 1.00 95.31 93 LEU A CA 1
ATOM 711 C C . LEU A 1 93 ? 8.036 -2.847 -4.933 1.00 95.31 93 LEU A C 1
ATOM 713 O O . LEU A 1 93 ? 7.463 -2.079 -5.706 1.00 95.31 93 LEU A O 1
ATOM 717 N N . ALA A 1 94 ? 7.395 -3.739 -4.185 1.00 95.06 94 ALA A N 1
ATOM 718 C CA . ALA A 1 94 ? 5.964 -3.696 -3.942 1.00 95.06 94 ALA A CA 1
ATOM 719 C C . ALA A 1 94 ? 5.706 -3.467 -2.449 1.00 95.06 94 ALA A C 1
ATOM 721 O O . ALA A 1 94 ? 6.273 -4.136 -1.580 1.00 95.06 94 ALA A O 1
ATOM 722 N N . MET A 1 95 ? 4.850 -2.498 -2.157 1.00 95.62 95 MET A N 1
ATOM 723 C CA . MET A 1 95 ? 4.313 -2.228 -0.834 1.00 95.62 95 MET A CA 1
ATOM 724 C C . MET A 1 95 ? 2.821 -2.496 -0.846 1.00 95.62 95 MET A C 1
ATOM 726 O O . MET A 1 95 ? 2.106 -1.977 -1.697 1.00 95.62 95 MET A O 1
ATOM 730 N N . THR A 1 96 ? 2.354 -3.292 0.104 1.00 94.31 96 THR A N 1
ATOM 731 C CA . THR A 1 96 ? 0.934 -3.567 0.302 1.00 94.31 96 THR A CA 1
ATOM 732 C C . THR A 1 96 ? 0.482 -3.004 1.631 1.00 94.31 96 THR A C 1
ATOM 734 O O . THR A 1 96 ? 1.218 -3.082 2.614 1.00 94.31 96 THR A O 1
ATOM 737 N N . ALA A 1 97 ? -0.740 -2.501 1.683 1.00 93.19 97 ALA A N 1
ATOM 738 C CA . ALA A 1 97 ? -1.364 -2.107 2.931 1.00 93.19 97 ALA A CA 1
ATOM 739 C C . ALA A 1 97 ? -2.844 -2.479 2.936 1.00 93.19 97 ALA A C 1
ATOM 741 O O . ALA A 1 97 ? -3.446 -2.622 1.876 1.00 93.19 97 ALA A O 1
ATOM 742 N N . SER A 1 98 ? -3.438 -2.635 4.113 1.00 91.69 98 SER A N 1
ATOM 743 C CA . SER A 1 98 ? -4.887 -2.761 4.246 1.00 91.69 98 SER A CA 1
ATOM 744 C C . SER A 1 98 ? -5.396 -2.095 5.512 1.00 91.69 98 SER A C 1
ATOM 746 O O . SER A 1 98 ? -4.680 -2.051 6.515 1.00 91.69 98 SER A O 1
ATOM 748 N N . ILE A 1 99 ? -6.632 -1.609 5.431 1.00 91.12 99 ILE A N 1
ATOM 749 C CA . ILE A 1 99 ? -7.448 -1.144 6.548 1.00 91.12 99 ILE A CA 1
ATOM 750 C C . ILE A 1 99 ? -8.644 -2.085 6.599 1.00 91.12 99 ILE A C 1
ATOM 752 O O . ILE A 1 99 ? -9.471 -2.081 5.687 1.00 91.12 99 ILE A O 1
ATOM 756 N N . ARG A 1 100 ? -8.707 -2.924 7.630 1.00 87.81 100 ARG A N 1
ATOM 757 C CA . ARG A 1 100 ? -9.730 -3.962 7.767 1.00 87.81 100 ARG A CA 1
ATOM 758 C C . ARG A 1 100 ? -10.877 -3.495 8.641 1.00 87.81 100 ARG A C 1
ATOM 760 O O . ARG A 1 100 ? -10.644 -3.100 9.777 1.00 87.81 100 ARG A O 1
ATOM 767 N N . GLY A 1 101 ? -12.101 -3.600 8.135 1.00 83.88 101 GLY A N 1
ATOM 768 C CA . GLY A 1 101 ? -13.308 -3.408 8.938 1.00 83.88 101 GLY A CA 1
ATOM 769 C C . GLY A 1 101 ? -13.571 -1.985 9.430 1.00 83.88 101 GLY A C 1
ATOM 770 O O . GLY A 1 101 ? -14.415 -1.811 10.305 1.00 83.88 101 GLY A O 1
ATOM 771 N N . LEU A 1 102 ? -12.858 -0.981 8.908 1.00 83.38 102 LEU A N 1
ATOM 772 C CA . LEU A 1 102 ? -13.012 0.423 9.319 1.00 83.38 102 LEU A CA 1
ATOM 773 C C . LEU A 1 102 ? -13.652 1.309 8.240 1.00 83.38 102 LEU A C 1
ATOM 775 O O . LEU A 1 102 ? -13.744 2.517 8.439 1.00 83.38 102 LEU A O 1
ATOM 779 N N . ASP A 1 103 ? -14.083 0.734 7.115 1.00 78.12 103 ASP A N 1
ATOM 780 C CA . ASP A 1 103 ? -14.778 1.464 6.050 1.00 78.12 103 ASP A CA 1
ATOM 781 C C . ASP A 1 103 ? -16.303 1.208 6.076 1.00 78.12 103 ASP A C 1
ATOM 783 O O . ASP A 1 103 ? -16.831 0.548 6.978 1.00 78.12 103 ASP A O 1
ATOM 787 N N . ILE A 1 104 ? -17.040 1.764 5.109 1.00 70.69 104 ILE A N 1
ATOM 788 C CA . ILE A 1 104 ? -18.499 1.677 4.985 1.00 70.69 104 ILE A CA 1
ATOM 789 C C . ILE A 1 104 ? -18.964 0.221 5.108 1.00 70.69 104 ILE A C 1
ATOM 791 O O . ILE A 1 104 ? -18.466 -0.675 4.423 1.00 70.69 104 ILE A O 1
ATOM 795 N N . GLY A 1 105 ? -19.920 -0.016 6.011 1.00 74.31 105 GLY A N 1
ATOM 796 C CA . GLY A 1 105 ? -20.483 -1.347 6.255 1.00 74.31 105 GLY A CA 1
ATOM 797 C C . GLY A 1 105 ? -19.519 -2.344 6.907 1.00 74.31 105 GLY A C 1
ATOM 798 O O . GLY A 1 105 ? -19.823 -3.533 6.926 1.00 74.31 105 GLY A O 1
ATOM 799 N N . GLY A 1 106 ? -18.372 -1.894 7.433 1.00 80.06 106 GLY A N 1
ATOM 800 C CA . GLY A 1 106 ? -17.330 -2.780 7.958 1.00 80.06 106 GLY A CA 1
ATOM 801 C C . GLY A 1 106 ? -16.503 -3.449 6.858 1.00 80.06 106 GLY A C 1
ATOM 802 O O . GLY A 1 106 ? -15.932 -4.514 7.090 1.00 80.06 106 GLY A O 1
ATOM 803 N N . SER A 1 107 ? -16.452 -2.849 5.666 1.00 82.88 107 SER A N 1
ATOM 804 C CA . SER A 1 107 ? -15.611 -3.325 4.566 1.00 82.88 107 SER A CA 1
ATOM 805 C C . SER A 1 107 ? -14.120 -3.102 4.840 1.00 82.88 107 SER A C 1
ATOM 807 O O . SER A 1 107 ? -13.709 -2.304 5.694 1.00 82.88 107 SER A O 1
ATOM 809 N N . SER A 1 108 ? -13.300 -3.858 4.117 1.00 89.06 108 SER A N 1
ATOM 810 C CA . SER A 1 108 ? -11.847 -3.775 4.125 1.00 89.06 108 SER A CA 1
ATOM 811 C C . SER A 1 108 ? -11.331 -3.252 2.791 1.00 89.06 108 SER A C 1
ATOM 813 O O . SER A 1 108 ? -11.728 -3.699 1.712 1.00 89.06 108 SER A O 1
ATOM 815 N N . ASN A 1 109 ? -10.372 -2.338 2.877 1.00 90.69 109 ASN A N 1
ATOM 816 C CA . ASN A 1 109 ? -9.652 -1.817 1.726 1.00 90.69 109 ASN A CA 1
ATOM 817 C C . ASN A 1 109 ? -8.219 -2.326 1.724 1.00 90.69 109 ASN A C 1
ATOM 819 O O . ASN A 1 109 ? -7.580 -2.440 2.772 1.00 90.69 109 ASN A O 1
ATOM 823 N N . TYR A 1 110 ? -7.707 -2.578 0.528 1.00 92.94 110 TYR A N 1
ATOM 824 C CA . TYR A 1 110 ? -6.383 -3.115 0.282 1.00 92.94 110 TYR A CA 1
ATOM 825 C C . TYR A 1 110 ? -5.720 -2.300 -0.820 1.00 92.94 110 TYR A C 1
ATOM 827 O O . TYR A 1 110 ? -6.295 -2.093 -1.885 1.00 92.94 110 TYR A O 1
ATOM 835 N N . TRP A 1 111 ? -4.481 -1.892 -0.590 1.00 95.31 111 TRP A N 1
ATOM 836 C CA . TRP A 1 111 ? -3.670 -1.127 -1.522 1.00 95.31 111 TRP A CA 1
ATOM 837 C C . TRP A 1 111 ? -2.406 -1.899 -1.868 1.00 95.31 111 TRP A C 1
ATOM 839 O O . TRP A 1 111 ? -1.815 -2.569 -1.017 1.00 95.31 111 TRP A O 1
ATOM 849 N N . ARG A 1 112 ? -1.954 -1.758 -3.113 1.00 96.44 112 ARG A N 1
ATOM 850 C CA . ARG A 1 112 ? -0.616 -2.147 -3.555 1.00 96.44 112 ARG A CA 1
ATOM 851 C C . ARG A 1 112 ? 0.001 -1.024 -4.370 1.00 96.44 112 ARG A C 1
ATOM 853 O O . ARG A 1 112 ? -0.486 -0.718 -5.453 1.00 96.44 112 ARG A O 1
ATOM 860 N N . TRP A 1 113 ? 1.106 -0.477 -3.885 1.00 97.50 113 TRP A N 1
ATOM 861 C CA . TRP A 1 113 ? 2.007 0.360 -4.671 1.00 97.50 113 TRP A CA 1
ATOM 862 C C . TRP A 1 113 ? 3.141 -0.511 -5.175 1.00 97.50 113 TRP A C 1
ATOM 864 O O . TRP A 1 113 ? 3.824 -1.150 -4.377 1.00 97.50 113 TRP A O 1
ATOM 874 N N . GLN A 1 114 ? 3.349 -0.556 -6.482 1.00 96.38 114 GLN A N 1
ATOM 875 C CA . GLN A 1 114 ? 4.358 -1.429 -7.066 1.00 96.38 114 GLN A CA 1
ATOM 876 C C . GLN A 1 114 ? 5.103 -0.729 -8.193 1.00 96.38 114 GLN A C 1
ATOM 878 O O . GLN A 1 114 ? 4.486 -0.137 -9.081 1.00 96.38 114 GLN A O 1
ATOM 883 N N . ALA A 1 115 ? 6.431 -0.827 -8.146 1.00 96.25 115 ALA A N 1
ATOM 884 C CA . ALA A 1 115 ? 7.288 -0.506 -9.272 1.00 96.25 115 ALA A CA 1
ATOM 885 C C . ALA A 1 115 ? 7.207 -1.636 -10.314 1.00 96.25 115 ALA A C 1
ATOM 887 O O . ALA A 1 115 ? 7.299 -2.812 -9.964 1.00 96.25 115 ALA A O 1
ATOM 888 N N . LEU A 1 116 ? 7.015 -1.275 -11.580 1.00 94.00 116 LEU A N 1
ATOM 889 C CA . LEU A 1 116 ? 6.871 -2.189 -12.712 1.00 94.00 116 LEU A CA 1
ATOM 890 C C . LEU A 1 116 ? 7.895 -1.844 -13.799 1.00 94.00 116 LEU A C 1
ATOM 892 O O . LEU A 1 116 ? 8.215 -0.661 -13.965 1.00 94.00 116 LEU A O 1
ATOM 896 N N . PRO A 1 117 ? 8.398 -2.837 -14.550 1.00 90.81 117 PRO A N 1
ATOM 897 C CA . PRO A 1 117 ? 9.369 -2.589 -15.608 1.00 90.81 117 PRO A CA 1
ATOM 898 C C . PRO A 1 117 ? 8.727 -1.998 -16.872 1.00 90.81 117 PRO A C 1
ATOM 900 O O . PRO A 1 117 ? 9.424 -1.339 -17.637 1.00 90.81 117 PRO A O 1
ATOM 903 N N . SER A 1 118 ? 7.420 -2.192 -17.096 1.00 85.62 118 SER A N 1
ATOM 904 C CA . SER A 1 118 ? 6.715 -1.640 -18.257 1.00 85.62 118 SER A CA 1
ATOM 905 C C . SER A 1 118 ? 5.206 -1.438 -18.032 1.00 85.62 118 SER A C 1
ATOM 907 O O . SER A 1 118 ? 4.645 -1.847 -17.012 1.00 85.62 118 SER A O 1
ATOM 909 N N . MET A 1 119 ? 4.531 -0.810 -19.008 1.00 75.31 119 MET A N 1
ATOM 910 C CA . MET A 1 119 ? 3.075 -0.590 -18.992 1.00 75.31 119 MET A CA 1
ATOM 911 C C . MET A 1 119 ? 2.243 -1.847 -19.208 1.00 75.31 119 MET A C 1
ATOM 913 O O . MET A 1 119 ? 1.149 -1.962 -18.652 1.00 75.31 119 MET A O 1
ATOM 917 N N . GLU A 1 120 ? 2.778 -2.808 -19.948 1.00 76.44 120 GLU A N 1
ATOM 918 C CA . GLU A 1 120 ? 2.095 -4.065 -20.246 1.00 76.44 120 GLU A CA 1
ATOM 919 C C . GLU A 1 120 ? 1.917 -4.925 -18.979 1.00 76.44 120 GLU A C 1
ATOM 921 O O . GLU A 1 120 ? 0.983 -5.722 -18.880 1.00 76.44 120 GLU A O 1
ATOM 926 N N . ASP A 1 121 ? 2.725 -4.672 -17.945 1.00 84.69 121 ASP A N 1
ATOM 927 C CA . ASP A 1 121 ? 2.714 -5.425 -16.689 1.00 84.69 121 ASP A CA 1
ATOM 928 C C . ASP A 1 121 ? 1.590 -5.025 -15.724 1.00 84.69 121 ASP A C 1
ATOM 930 O O . ASP A 1 121 ? 1.311 -5.744 -14.762 1.00 84.69 121 ASP A O 1
ATOM 934 N N . VAL A 1 122 ? 0.905 -3.901 -15.959 1.00 87.75 122 VAL A N 1
ATOM 935 C CA . VAL A 1 122 ? -0.106 -3.371 -15.024 1.00 87.75 122 VAL A CA 1
ATOM 936 C C . VAL A 1 122 ? -1.302 -4.310 -14.915 1.00 87.75 122 VAL A C 1
ATOM 938 O O . VAL A 1 122 ? -1.764 -4.593 -13.811 1.00 87.75 122 VAL A O 1
ATOM 941 N N . ALA A 1 123 ? -1.794 -4.824 -16.045 1.00 86.94 123 ALA A N 1
ATOM 942 C CA . ALA A 1 123 ? -2.930 -5.741 -16.057 1.00 86.94 123 ALA A CA 1
ATOM 943 C C . ALA A 1 123 ? -2.586 -7.062 -15.349 1.00 86.94 123 ALA A C 1
ATOM 945 O O . ALA A 1 123 ? -3.396 -7.602 -14.592 1.00 86.94 123 ALA A O 1
ATOM 946 N N . THR A 1 124 ? -1.357 -7.547 -15.537 1.00 88.94 124 THR A N 1
ATOM 947 C CA . THR A 1 124 ? -0.830 -8.732 -14.853 1.00 88.94 124 THR A CA 1
ATOM 948 C C . THR A 1 124 ? -0.720 -8.498 -13.347 1.00 88.94 124 THR A C 1
ATOM 950 O O . THR A 1 124 ? -1.194 -9.325 -12.565 1.00 88.94 124 THR A O 1
ATOM 953 N N . ALA A 1 125 ? -0.184 -7.350 -12.925 1.00 90.12 125 ALA A N 1
ATOM 954 C CA . ALA A 1 125 ? -0.088 -6.970 -11.517 1.00 90.12 125 ALA A CA 1
ATOM 955 C C . ALA A 1 125 ? -1.473 -6.829 -10.862 1.00 90.12 125 ALA A C 1
ATOM 957 O O . ALA A 1 125 ? -1.697 -7.363 -9.774 1.00 90.12 125 ALA A O 1
ATOM 958 N N . ALA A 1 126 ? -2.425 -6.186 -11.546 1.00 88.31 126 ALA A N 1
ATOM 959 C CA . ALA A 1 126 ? -3.817 -6.056 -11.118 1.00 88.31 126 ALA A CA 1
ATOM 960 C C . ALA A 1 126 ? -4.489 -7.425 -10.946 1.00 88.31 126 ALA A C 1
ATOM 962 O O . ALA A 1 126 ? -5.118 -7.695 -9.919 1.00 88.31 126 ALA A O 1
ATOM 963 N N . ARG A 1 127 ? -4.305 -8.327 -11.917 1.00 86.62 127 ARG A N 1
ATOM 964 C CA . ARG A 1 127 ? -4.836 -9.691 -11.852 1.00 86.62 127 ARG A CA 1
ATOM 965 C C . ARG A 1 127 ? -4.226 -10.479 -10.697 1.00 86.62 127 ARG A C 1
ATOM 967 O O . ARG A 1 127 ? -4.980 -11.107 -9.958 1.00 86.62 127 ARG A O 1
ATOM 974 N N . SER A 1 128 ? -2.902 -10.429 -10.525 1.00 88.94 128 SER A N 1
ATOM 975 C CA . SER A 1 128 ? -2.220 -11.080 -9.397 1.00 88.94 128 SER A CA 1
ATOM 976 C C . SER A 1 128 ? -2.767 -10.566 -8.073 1.00 88.94 128 SER A C 1
ATOM 978 O O . SER A 1 128 ? -3.188 -11.355 -7.237 1.00 88.94 128 SER A O 1
ATOM 980 N N . PHE A 1 129 ? -2.859 -9.245 -7.911 1.00 90.38 129 PHE A N 1
ATOM 981 C CA . PHE A 1 129 ? -3.363 -8.639 -6.685 1.00 90.38 129 PHE A CA 1
ATOM 982 C C . PHE A 1 129 ? -4.800 -9.064 -6.362 1.00 90.38 129 PHE A C 1
ATOM 984 O O . PHE A 1 129 ? -5.089 -9.427 -5.224 1.00 90.38 129 PHE A O 1
ATOM 991 N N . CYS A 1 130 ? -5.681 -9.085 -7.364 1.00 84.62 130 CYS A N 1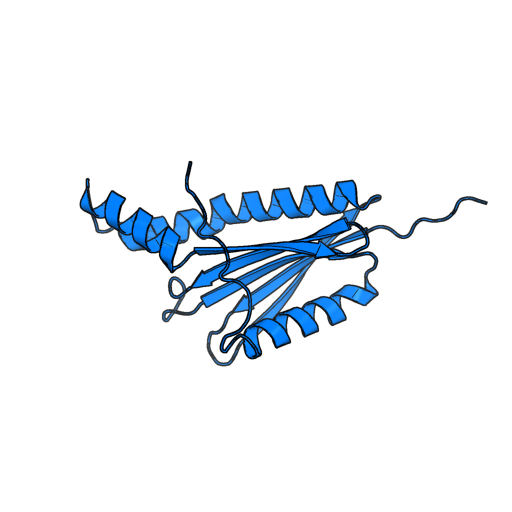
ATOM 992 C CA . CYS A 1 130 ? -7.061 -9.545 -7.211 1.00 84.62 130 CYS A CA 1
ATOM 993 C C . CYS A 1 130 ? -7.140 -11.024 -6.808 1.00 84.62 130 CYS A C 1
ATOM 995 O O . CYS A 1 130 ? -7.889 -11.380 -5.899 1.00 84.62 130 CYS A O 1
ATOM 997 N N . LEU A 1 131 ? -6.341 -11.887 -7.445 1.00 84.00 131 LEU A N 1
ATOM 998 C CA . LEU A 1 131 ? -6.260 -13.303 -7.084 1.00 84.00 131 LEU A CA 1
ATOM 999 C C . LEU A 1 131 ? -5.719 -13.499 -5.671 1.00 84.00 131 LEU A C 1
ATOM 1001 O O . LEU A 1 131 ? -6.223 -14.355 -4.956 1.00 84.00 131 LEU A O 1
ATOM 1005 N N . GLU A 1 132 ? -4.745 -12.699 -5.245 1.00 85.38 132 GLU A N 1
ATOM 1006 C CA . GLU A 1 132 ? -4.237 -12.738 -3.877 1.00 85.38 132 GLU A CA 1
ATOM 1007 C C . GLU A 1 132 ? -5.309 -12.333 -2.863 1.00 85.38 132 GLU A C 1
ATOM 1009 O O . GLU A 1 132 ? -5.464 -13.026 -1.865 1.00 85.38 132 GLU A O 1
ATOM 1014 N N . GLN A 1 133 ? -6.098 -11.282 -3.120 1.00 84.25 133 GLN A N 1
ATOM 1015 C CA . GLN A 1 133 ? -7.177 -10.892 -2.199 1.00 84.25 133 GLN A CA 1
ATOM 1016 C C . GLN A 1 133 ? -8.290 -11.944 -2.144 1.00 84.25 133 GLN A C 1
ATOM 1018 O O . GLN A 1 133 ? -8.784 -12.267 -1.068 1.00 84.25 133 GLN A O 1
ATOM 1023 N N . ARG A 1 134 ? -8.637 -12.549 -3.286 1.00 74.69 134 ARG A N 1
ATOM 1024 C CA . ARG A 1 134 ? -9.619 -13.645 -3.353 1.00 74.69 134 ARG A CA 1
ATOM 1025 C C . ARG A 1 134 ? -9.096 -14.956 -2.758 1.00 74.69 134 ARG A C 1
ATOM 1027 O O . ARG A 1 134 ? -9.875 -15.740 -2.230 1.00 74.69 134 ARG A O 1
ATOM 1034 N N . GLY A 1 135 ? -7.792 -15.201 -2.866 1.00 65.94 135 GLY A N 1
ATOM 1035 C CA . GLY A 1 135 ? -7.107 -16.401 -2.391 1.00 65.94 135 GLY A CA 1
ATOM 1036 C C . GLY A 1 135 ? -6.631 -16.320 -0.940 1.00 65.94 135 GLY A C 1
ATOM 1037 O O . GLY A 1 135 ? -6.232 -17.340 -0.390 1.00 65.94 135 GLY A O 1
ATOM 1038 N N . GLN A 1 136 ? -6.696 -15.152 -0.290 1.00 61.53 136 GLN A N 1
ATOM 1039 C CA . GLN A 1 136 ? -6.248 -14.929 1.093 1.00 61.53 136 GLN A CA 1
ATOM 1040 C C . GLN A 1 136 ? -7.128 -15.567 2.189 1.00 61.53 136 GLN A C 1
ATOM 1042 O O . GLN A 1 136 ? -7.057 -15.189 3.360 1.00 61.53 136 GLN A O 1
ATOM 1047 N N . GLY A 1 137 ? -7.842 -16.646 1.870 1.00 52.25 137 GLY A N 1
ATOM 1048 C CA . GLY A 1 137 ? -8.110 -17.681 2.862 1.00 52.25 137 GLY A CA 1
ATOM 1049 C C . GLY A 1 137 ? -6.808 -18.398 3.260 1.00 52.25 137 GLY A C 1
ATOM 1050 O O . GLY A 1 137 ? -6.530 -19.458 2.723 1.00 52.25 137 GLY A O 1
ATOM 1051 N N . LEU A 1 138 ? -6.050 -17.832 4.216 1.00 47.03 138 LEU A N 1
ATOM 1052 C CA . LEU A 1 138 ? -4.949 -18.453 4.992 1.00 47.03 138 LEU A CA 1
ATOM 1053 C C . LEU A 1 138 ? -3.698 -18.917 4.196 1.00 47.03 138 LEU A C 1
ATOM 1055 O O . LEU A 1 138 ? -3.729 -19.950 3.538 1.00 47.03 138 LEU A O 1
ATOM 1059 N N . GLY A 1 139 ? -2.532 -18.260 4.353 1.00 33.31 139 GLY A N 1
ATOM 1060 C CA . GLY A 1 139 ? -1.264 -18.917 3.958 1.00 33.31 139 GLY A CA 1
ATOM 1061 C C . GLY A 1 139 ? 0.017 -18.095 3.760 1.00 33.31 139 GLY A C 1
ATOM 1062 O O . GLY A 1 139 ? 1.073 -18.689 3.562 1.00 33.31 139 GLY A O 1
ATOM 1063 N N . GLY A 1 140 ? -0.013 -16.762 3.812 1.00 34.72 140 GLY A N 1
ATOM 1064 C CA . GLY A 1 140 ? 1.211 -15.944 3.797 1.00 34.72 140 GLY A CA 1
ATOM 1065 C C . GLY A 1 140 ? 1.730 -15.676 5.211 1.00 34.72 140 GLY A C 1
ATOM 1066 O O . GLY A 1 140 ? 0.921 -15.580 6.133 1.00 34.72 140 GLY A O 1
ATOM 1067 N N . LYS A 1 141 ? 3.057 -15.536 5.393 1.00 43.47 141 LYS A N 1
ATOM 1068 C CA . LYS A 1 141 ? 3.653 -15.056 6.660 1.00 43.47 141 LYS A CA 1
ATOM 1069 C C . LYS A 1 141 ? 2.841 -13.874 7.188 1.00 43.47 141 LYS A C 1
ATOM 1071 O O . LYS A 1 141 ? 2.533 -12.969 6.414 1.00 43.47 141 LYS A O 1
ATOM 1076 N N . MET A 1 142 ? 2.498 -13.914 8.479 1.00 38.62 142 MET A N 1
ATOM 1077 C CA . MET A 1 142 ? 1.688 -12.876 9.110 1.00 38.62 142 MET A CA 1
ATOM 1078 C C . MET A 1 142 ? 2.341 -11.510 8.850 1.00 38.62 142 MET A C 1
ATOM 1080 O O . MET A 1 142 ? 3.505 -11.327 9.209 1.00 38.62 142 MET A O 1
ATOM 1084 N N . PRO A 1 143 ? 1.646 -10.594 8.167 1.00 51.78 143 PRO A N 1
ATOM 1085 C CA . PRO A 1 143 ? 2.178 -9.272 7.884 1.00 51.78 143 PRO A CA 1
ATOM 1086 C C . PRO A 1 143 ? 2.351 -8.4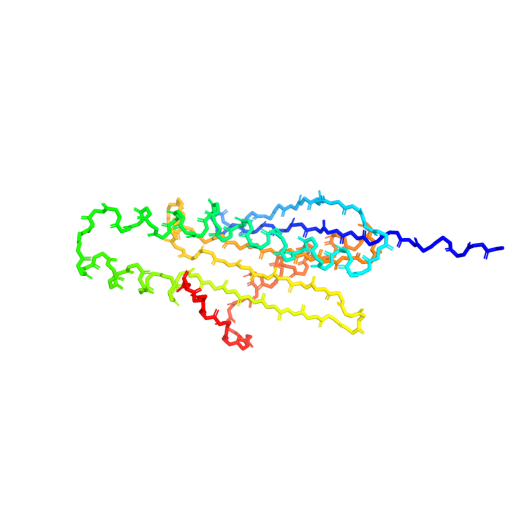77 9.182 1.00 51.78 143 PRO A C 1
ATOM 1088 O O . PRO A 1 143 ? 1.651 -8.711 10.169 1.00 51.78 143 PRO A O 1
ATOM 1091 N N . GLU A 1 144 ? 3.326 -7.572 9.195 1.00 55.44 144 GLU A N 1
ATOM 1092 C CA . GLU A 1 144 ? 3.736 -6.901 10.425 1.00 55.44 144 GLU A CA 1
ATOM 1093 C C . GLU A 1 144 ? 2.746 -5.783 10.795 1.00 55.44 144 GLU A C 1
ATOM 1095 O O . GLU A 1 144 ? 2.345 -5.001 9.923 1.00 55.44 144 GLU A O 1
ATOM 1100 N N . PRO A 1 145 ? 2.350 -5.679 12.078 1.00 55.72 145 PRO A N 1
ATOM 1101 C CA . PRO A 1 145 ? 1.596 -4.541 12.572 1.00 55.72 145 PRO A CA 1
ATOM 1102 C C . PRO A 1 145 ? 2.389 -3.256 12.368 1.00 55.72 145 PRO A C 1
ATOM 1104 O O . PRO A 1 145 ? 3.590 -3.186 12.632 1.00 55.72 145 PRO A O 1
ATOM 1107 N N . TYR A 1 146 ? 1.696 -2.218 11.932 1.00 56.12 146 TYR A N 1
ATOM 1108 C CA . TYR A 1 146 ? 2.302 -0.921 11.699 1.00 56.12 146 TYR A CA 1
ATOM 1109 C C . TYR A 1 146 ? 2.553 -0.165 13.030 1.00 56.12 146 TYR A C 1
ATOM 1111 O O . TYR A 1 146 ? 1.612 0.016 13.805 1.00 56.12 146 TYR A O 1
ATOM 1119 N N . PRO A 1 147 ? 3.786 0.300 13.326 1.00 49.56 147 PRO A N 1
ATOM 1120 C CA . PRO A 1 147 ? 4.063 1.113 14.510 1.00 49.56 147 PRO A CA 1
ATOM 1121 C C . PRO A 1 147 ? 3.786 2.604 14.248 1.00 49.56 147 PRO A C 1
ATOM 1123 O O . PRO A 1 147 ? 4.315 3.187 13.300 1.00 49.56 147 PRO A O 1
ATOM 1126 N N . LEU A 1 148 ? 2.999 3.238 15.121 1.00 44.50 148 LEU A N 1
ATOM 1127 C CA . LEU A 1 148 ? 2.928 4.699 15.217 1.00 44.50 148 LEU A CA 1
ATOM 1128 C C . LEU A 1 148 ? 4.108 5.180 16.074 1.00 44.50 148 LEU A C 1
ATOM 1130 O O . LEU A 1 148 ? 4.187 4.819 17.249 1.00 44.50 148 LEU A O 1
ATOM 1134 N N . VAL A 1 149 ? 5.026 5.940 15.470 1.00 45.72 149 VAL A N 1
ATOM 1135 C CA . VAL A 1 149 ? 6.043 6.740 16.179 1.00 45.72 149 VAL A CA 1
ATOM 1136 C C . VAL A 1 149 ? 5.486 8.139 16.378 1.00 45.72 149 VAL A C 1
ATOM 1138 O O . VAL A 1 149 ? 4.894 8.655 15.400 1.00 45.72 149 VAL A O 1
#

Sequence (1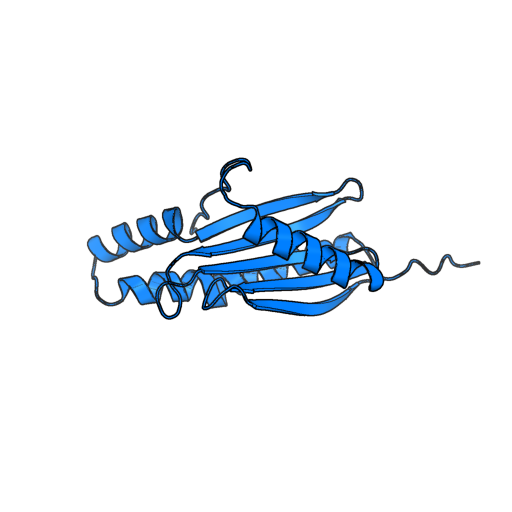49 aa):
PGSDALPFMVALLIYNDHEGGTLQYKILGTFPSSDSANARVGMEFTKWREEDARPACEGAVRHLDGQERAAELKRLVQTSIIVGKTRDSQGLLAMTASIRGLDIGGSSNYWRWQALPSMEDVATAARSFCLEQRGQGLGGKMPEPYPLV

Secondary structure (DSSP, 8-state):
-----PPEEEEEEEEE-GGG-EEEEEEEEEESSHHHHHHHHHHHHHHHIIIIIHHHHHHHTTT--HHHHHHHHHHHHHHHEEEEEEE-TT--EEEEEEE-S-SGGG--EEEEEEEESSSTHHHHHHHHHHHHHHH-SS-S-PPEEPP--

Organism: Alexandrium catenella (NCBI:txid2925)

Radius of gyration: 17.01 Å; chains: 1; bounding box: 44×30×58 Å